Protein AF-A0A5E8CIL2-F1 (afdb_monomer)

Mean predicted aligned error: 6.28 Å

pLDDT: mean 83.74, std 10.86, range [48.38, 94.19]

Solvent-accessible surface area (backbone atoms only — not comparable to full-atom values): 7158 Å² total; per-residue (Å²): 119,59,70,66,60,52,52,52,53,48,42,53,51,44,29,52,42,31,60,75,42,62,43,80,75,58,88,87,41,67,68,59,31,44,52,46,50,28,53,52,42,24,55,50,43,37,51,54,48,51,52,40,54,59,73,64,65,83,69,98,71,78,81,62,60,67,60,47,49,53,54,15,50,52,49,16,50,33,36,40,49,21,50,48,51,52,53,50,42,59,69,37,78,87,42,23,73,74,47,51,80,30,64,84,35,67,68,50,32,22,47,50,53,29,50,47,18,44,50,44,37,48,52,50,53,52,53,52,49,63,76,76,104

Secondary structure (DSSP, 8-state):
--HHHHHHHHHHHHHHHHHHTSSSS-TT-HHHHHHHHHHHHHHHHHHHHHHHHHHH-SS-----HHHHHHHHHHHHHHHHHHHHHHHHHHHSHHHHHHHHHHHTSHHHHHHHHHHHHHHHHHHHHHHHHHHH-

Nearest PDB structures (foldseek):
  8zqe-assembly1_R  TM=3.803E-01  e=3.637E+00  Homo sapiens
  4u9l-assembly1_A  TM=4.062E-01  e=7.930E+00  Thermus thermophilus HB8
  5x9h-assembly1_A  TM=3.915E-01  e=9.763E+00  Thermus thermophilus HB8

Sequence (133 aa):
MNTLSKLIIFFIFLFLSILSGLTGKDNNNIIKNKLFLFTGVFIFQFILNLIDEYKKRNRYRTIKLNDILIDSVQVSAMAIIGYSVYVDLLLMPSTHNFIKPYIGNKVKNSASISCVILFFVSVFILFKKIITS

Foldseek 3Di:
DPPVVVLVVLLVQQLVCQLVPCDDPDPPCLPSSLVSQLVSQLVVQLVVVVVVVVVPPPDDDDPPSVVSNVVSNVLSVLLSVLLVVVVVLCVDPVNVVVCVVQSVDSSSVSSVSSVSSSVSSVVVVVVVVVVVD

Structure (mmCIF, N/CA/C/O backbone):
data_AF-A0A5E8CIL2-F1
#
_entry.id   AF-A0A5E8CIL2-F1
#
loop_
_atom_site.group_PDB
_atom_site.id
_atom_site.type_symbol
_atom_site.label_atom_id
_atom_site.label_alt_id
_atom_site.label_comp_id
_atom_site.label_asym_id
_atom_site.label_entity_id
_atom_site.label_seq_id
_atom_site.pdbx_PDB_ins_code
_atom_site.Cartn_x
_atom_site.Cartn_y
_atom_site.Cartn_z
_atom_site.occupancy
_atom_site.B_iso_or_equiv
_atom_site.auth_seq_id
_atom_site.auth_comp_id
_atom_site.auth_asym_id
_atom_site.auth_atom_id
_atom_site.pdbx_PDB_model_num
ATOM 1 N N . MET A 1 1 ? -10.692 9.441 12.197 1.00 73.38 1 MET A N 1
ATOM 2 C CA . MET A 1 1 ? -10.449 10.509 11.198 1.00 73.38 1 MET A CA 1
ATOM 3 C C . MET A 1 1 ? -11.424 10.376 10.035 1.00 73.38 1 MET A C 1
ATOM 5 O O . MET A 1 1 ? -11.932 9.280 9.820 1.00 73.38 1 MET A O 1
ATOM 9 N N . ASN A 1 2 ? -11.656 11.443 9.263 1.00 83.88 2 ASN A N 1
ATOM 10 C CA . ASN A 1 2 ? -12.362 11.322 7.983 1.00 83.88 2 ASN A CA 1
ATOM 11 C C . ASN A 1 2 ? -11.561 10.416 7.034 1.00 83.88 2 ASN A C 1
ATOM 13 O O . ASN A 1 2 ? -10.329 10.478 7.009 1.00 83.88 2 ASN A O 1
ATOM 17 N N . THR A 1 3 ? -12.253 9.585 6.247 1.00 84.00 3 THR A N 1
ATOM 18 C CA . THR A 1 3 ? -11.631 8.627 5.312 1.00 84.00 3 THR A CA 1
ATOM 19 C C . THR A 1 3 ? -10.650 9.319 4.363 1.00 84.00 3 THR A C 1
ATOM 21 O O . THR A 1 3 ? -9.540 8.838 4.166 1.00 84.00 3 THR A O 1
ATOM 24 N N . LEU A 1 4 ? -11.021 10.497 3.856 1.00 85.31 4 LEU A N 1
ATOM 25 C CA . LEU A 1 4 ? -10.196 11.299 2.955 1.00 85.31 4 LEU A CA 1
ATOM 26 C C . LEU A 1 4 ? -8.882 11.753 3.612 1.00 85.31 4 LEU A C 1
ATOM 28 O O . LEU A 1 4 ? -7.820 11.615 3.016 1.00 85.31 4 LEU A O 1
ATOM 32 N N . SER A 1 5 ? -8.916 12.204 4.871 1.00 87.25 5 SER A N 1
ATOM 33 C CA . SER A 1 5 ? -7.702 12.578 5.612 1.00 87.25 5 SER A CA 1
ATOM 34 C C . SER A 1 5 ? -6.767 11.383 5.818 1.00 87.25 5 SER A C 1
ATOM 36 O O . SER A 1 5 ? -5.552 11.531 5.706 1.00 87.25 5 SER A O 1
ATOM 38 N N . LYS A 1 6 ? -7.328 10.192 6.079 1.00 86.62 6 LYS A N 1
ATOM 39 C CA . LYS A 1 6 ? -6.561 8.939 6.170 1.00 86.62 6 LYS A CA 1
ATOM 40 C C . LYS A 1 6 ? -5.860 8.616 4.847 1.00 86.62 6 LYS A C 1
ATOM 42 O O . LYS A 1 6 ? -4.668 8.331 4.863 1.00 86.62 6 LYS A O 1
ATOM 47 N N . LEU A 1 7 ? -6.567 8.723 3.720 1.00 88.75 7 LEU A N 1
ATOM 48 C CA . LEU A 1 7 ? -6.011 8.470 2.385 1.00 88.75 7 LEU A CA 1
ATOM 49 C C . LEU A 1 7 ? -4.904 9.463 2.004 1.00 88.75 7 LEU A C 1
ATOM 51 O O . LEU A 1 7 ? -3.884 9.047 1.466 1.00 88.75 7 LEU A O 1
ATOM 55 N N . ILE A 1 8 ? -5.059 10.752 2.322 1.00 91.50 8 ILE A N 1
ATOM 56 C CA . ILE A 1 8 ? -4.021 11.764 2.051 1.00 91.50 8 ILE A CA 1
ATOM 57 C C . ILE A 1 8 ? -2.750 11.471 2.852 1.00 91.50 8 ILE A C 1
ATOM 59 O O . ILE A 1 8 ? -1.653 11.463 2.299 1.00 91.50 8 ILE A O 1
ATOM 63 N N . ILE A 1 9 ? -2.887 11.197 4.151 1.00 91.38 9 ILE A N 1
ATOM 64 C CA . ILE A 1 9 ? -1.746 10.869 5.015 1.00 91.38 9 ILE A CA 1
ATOM 65 C C . ILE A 1 9 ? -1.059 9.582 4.538 1.00 91.38 9 ILE A C 1
ATOM 67 O O . ILE A 1 9 ? 0.169 9.510 4.500 1.00 91.38 9 ILE A O 1
ATOM 71 N N . PHE A 1 10 ? -1.847 8.600 4.102 1.00 90.81 10 PHE A N 1
ATOM 72 C CA . PHE A 1 10 ? -1.350 7.367 3.504 1.00 90.81 10 PHE A CA 1
ATOM 73 C C . PHE A 1 10 ? -0.585 7.604 2.197 1.00 90.81 10 PHE A C 1
ATOM 75 O O . PHE A 1 10 ? 0.497 7.049 2.006 1.00 90.81 10 PHE A O 1
ATOM 82 N N . PHE A 1 11 ? -1.093 8.475 1.325 1.00 91.56 11 PHE A N 1
ATOM 83 C CA . PHE A 1 11 ? -0.411 8.865 0.093 1.00 91.56 11 PHE A CA 1
ATOM 84 C C . PHE A 1 11 ? 0.936 9.539 0.368 1.00 91.56 11 PHE A C 1
ATOM 86 O O . PHE A 1 11 ? 1.940 9.166 -0.240 1.00 91.56 11 PHE A O 1
ATOM 93 N N . ILE A 1 12 ? 0.975 10.491 1.308 1.00 92.69 12 ILE A N 1
ATOM 94 C CA . ILE A 1 12 ? 2.212 11.178 1.707 1.00 92.69 12 ILE A CA 1
ATOM 95 C C . ILE A 1 12 ? 3.228 10.161 2.237 1.00 92.69 12 ILE A C 1
ATOM 97 O O . ILE A 1 12 ? 4.388 10.175 1.822 1.00 92.69 12 ILE A O 1
ATOM 101 N N . PHE A 1 13 ? 2.790 9.245 3.104 1.00 92.94 13 PHE A N 1
ATOM 102 C CA . PHE A 1 13 ? 3.644 8.187 3.635 1.00 92.94 13 PHE A CA 1
ATOM 103 C C . PHE A 1 13 ? 4.214 7.287 2.532 1.00 92.94 13 PHE A C 1
ATOM 105 O O . PHE A 1 13 ? 5.425 7.059 2.502 1.00 92.94 13 PHE A O 1
ATOM 112 N N . LEU A 1 14 ? 3.377 6.810 1.605 1.00 91.06 14 LEU A N 1
ATOM 113 C CA . LEU A 1 14 ? 3.824 5.988 0.478 1.00 91.06 14 LEU A CA 1
ATOM 114 C C . LEU A 1 14 ? 4.828 6.734 -0.397 1.00 91.06 14 LEU A C 1
ATOM 116 O O . LEU A 1 14 ? 5.897 6.205 -0.692 1.00 91.06 14 LEU A O 1
ATOM 120 N N . PHE A 1 15 ? 4.513 7.975 -0.771 1.00 90.62 15 PHE A N 1
ATOM 121 C CA . PHE A 1 15 ? 5.382 8.800 -1.603 1.00 90.62 15 PHE A CA 1
ATOM 122 C C . PHE A 1 15 ? 6.756 9.008 -0.968 1.00 90.62 15 PHE A C 1
ATOM 124 O O . PHE A 1 15 ? 7.765 8.759 -1.625 1.00 90.62 15 PHE A O 1
ATOM 131 N N . LEU A 1 16 ? 6.814 9.377 0.314 1.00 90.50 16 LEU A N 1
ATOM 132 C CA . LEU A 1 16 ? 8.081 9.541 1.031 1.00 90.50 16 LEU A CA 1
ATOM 133 C C . LEU A 1 16 ? 8.832 8.212 1.191 1.00 90.50 16 LEU A C 1
ATOM 135 O O . LEU A 1 16 ? 10.053 8.163 1.024 1.00 90.50 16 LEU A O 1
ATOM 139 N N . SER A 1 17 ? 8.116 7.121 1.462 1.00 87.38 17 SER A N 1
ATOM 140 C CA . SER A 1 17 ? 8.711 5.789 1.602 1.00 87.38 17 SER A CA 1
ATOM 141 C C . SER A 1 17 ? 9.359 5.324 0.296 1.00 87.38 17 SER A C 1
ATOM 143 O O . SER A 1 17 ? 10.516 4.907 0.275 1.00 87.38 17 SER A O 1
ATOM 145 N N . ILE A 1 18 ? 8.663 5.463 -0.829 1.00 87.25 18 ILE A N 1
ATOM 146 C CA . ILE A 1 18 ? 9.196 5.085 -2.142 1.00 87.25 18 ILE A CA 1
ATOM 147 C C . ILE A 1 18 ? 10.329 6.043 -2.550 1.00 87.25 18 ILE A C 1
ATOM 149 O O . ILE A 1 18 ? 11.383 5.597 -3.006 1.00 87.25 18 ILE A O 1
ATOM 153 N N . LEU A 1 19 ? 10.180 7.352 -2.309 1.00 85.56 19 LEU A N 1
ATOM 154 C CA . LEU A 1 19 ? 11.199 8.357 -2.636 1.00 85.56 19 LEU A CA 1
ATOM 155 C C . LEU A 1 19 ? 12.498 8.172 -1.834 1.00 85.56 19 LEU A C 1
ATOM 157 O O . LEU A 1 19 ? 13.593 8.331 -2.382 1.00 85.56 19 LEU A O 1
ATOM 161 N N . SER A 1 20 ? 12.411 7.801 -0.556 1.00 81.44 20 SER A N 1
ATOM 162 C CA . SER A 1 20 ? 13.582 7.482 0.281 1.00 81.44 20 SER A CA 1
ATOM 163 C C . SER A 1 20 ? 14.330 6.224 -0.187 1.00 81.44 20 SER A C 1
ATOM 165 O O . SER A 1 20 ? 15.507 6.052 0.132 1.00 81.44 20 SER A O 1
ATOM 167 N N . GLY A 1 21 ? 13.715 5.414 -1.053 1.00 69.62 21 GLY A N 1
ATOM 168 C CA . GLY A 1 21 ? 14.343 4.258 -1.686 1.00 69.62 21 GLY A CA 1
ATOM 169 C C . GLY A 1 21 ? 14.040 2.929 -1.003 1.00 69.62 21 GLY A C 1
ATOM 170 O O . GLY A 1 21 ? 14.755 1.965 -1.268 1.00 69.62 21 GLY A O 1
ATOM 171 N N . LEU A 1 22 ? 12.985 2.848 -0.178 1.00 64.69 22 LEU A N 1
ATOM 172 C CA . LEU A 1 22 ? 12.470 1.564 0.331 1.00 64.69 22 LEU A CA 1
ATOM 173 C C . LEU A 1 22 ? 12.046 0.620 -0.804 1.00 64.69 22 LEU A C 1
ATOM 175 O O . LEU A 1 22 ? 12.039 -0.594 -0.632 1.00 64.69 22 LEU A O 1
ATOM 179 N N . THR A 1 23 ? 11.714 1.175 -1.969 1.00 61.25 23 THR A N 1
ATOM 180 C CA . THR A 1 23 ? 11.422 0.439 -3.199 1.00 61.25 23 THR A CA 1
ATOM 181 C C . THR A 1 23 ? 12.026 1.200 -4.383 1.00 61.25 23 THR A C 1
ATOM 183 O O . THR A 1 23 ? 11.790 2.394 -4.546 1.00 61.25 23 THR A O 1
ATOM 186 N N . GLY A 1 24 ? 12.853 0.533 -5.195 1.00 51.19 24 GLY A N 1
ATOM 187 C CA . GLY A 1 24 ? 13.387 1.106 -6.442 1.00 51.19 24 GLY A CA 1
ATOM 188 C C . GLY A 1 24 ? 14.876 1.475 -6.474 1.00 51.19 24 GLY A C 1
ATOM 189 O O . GLY A 1 24 ? 15.303 2.081 -7.452 1.00 51.19 24 GLY A O 1
ATOM 190 N N . LYS A 1 25 ? 15.680 1.125 -5.457 1.00 48.38 25 LYS A N 1
ATOM 191 C CA . LYS A 1 25 ? 17.155 1.198 -5.571 1.00 48.38 25 LYS A CA 1
ATOM 192 C C . LYS A 1 25 ? 17.771 -0.057 -6.199 1.00 48.38 25 LYS A C 1
ATOM 194 O O . LYS A 1 25 ? 18.696 0.071 -6.987 1.00 48.38 25 LYS A O 1
ATOM 199 N N . ASP A 1 26 ? 17.213 -1.231 -5.904 1.00 51.94 26 ASP A N 1
ATOM 200 C CA . ASP A 1 26 ? 17.646 -2.506 -6.477 1.00 51.94 26 ASP A CA 1
ATOM 201 C C . ASP A 1 26 ? 16.562 -3.054 -7.413 1.00 51.94 26 ASP A C 1
ATOM 203 O O . ASP A 1 26 ? 15.542 -3.584 -6.963 1.00 51.94 26 ASP A O 1
ATOM 207 N N . ASN A 1 27 ? 16.792 -2.965 -8.725 1.00 57.53 27 ASN A N 1
ATOM 208 C CA . ASN A 1 27 ? 15.949 -3.630 -9.730 1.00 57.53 27 ASN A CA 1
ATOM 209 C C . ASN A 1 27 ? 16.015 -5.165 -9.623 1.00 57.53 27 ASN A C 1
ATOM 211 O O . ASN A 1 27 ? 15.142 -5.857 -10.138 1.00 57.53 27 ASN A O 1
ATOM 215 N N . ASN A 1 28 ? 17.019 -5.704 -8.925 1.00 56.97 28 ASN A N 1
ATOM 216 C CA . ASN A 1 28 ? 17.296 -7.137 -8.906 1.00 56.97 28 ASN A CA 1
ATOM 217 C C . ASN A 1 28 ? 16.480 -7.931 -7.879 1.00 56.97 28 ASN A C 1
ATOM 219 O O . ASN A 1 28 ? 16.550 -9.156 -7.895 1.00 56.97 28 ASN A O 1
ATOM 223 N N . ASN A 1 29 ? 15.716 -7.291 -6.981 1.00 73.62 29 ASN A N 1
ATOM 224 C CA . ASN A 1 29 ? 15.004 -8.042 -5.943 1.00 73.62 29 ASN A CA 1
ATOM 225 C C . ASN A 1 29 ? 13.580 -7.530 -5.668 1.00 73.62 29 ASN A C 1
ATOM 227 O O . ASN A 1 29 ? 13.283 -6.908 -4.646 1.00 73.62 29 ASN A O 1
ATOM 231 N N . ILE A 1 30 ? 12.673 -7.839 -6.600 1.00 78.62 30 ILE A N 1
ATOM 232 C CA . ILE A 1 30 ? 11.236 -7.518 -6.530 1.00 78.62 30 ILE A CA 1
ATOM 233 C C . ILE A 1 30 ? 10.601 -8.051 -5.233 1.00 78.62 30 ILE A C 1
ATOM 235 O O . ILE A 1 30 ? 9.766 -7.377 -4.631 1.00 78.62 30 ILE A O 1
ATOM 239 N N . ILE A 1 31 ? 11.019 -9.233 -4.766 1.00 83.38 31 ILE A N 1
ATOM 240 C CA . ILE A 1 31 ? 10.503 -9.853 -3.534 1.00 83.38 31 ILE A CA 1
ATOM 241 C C . ILE A 1 31 ? 10.851 -8.997 -2.312 1.00 83.38 31 ILE A C 1
ATOM 243 O O . ILE A 1 31 ? 9.980 -8.703 -1.493 1.00 83.38 31 ILE A O 1
ATOM 247 N N . LYS A 1 32 ? 12.103 -8.531 -2.222 1.00 83.38 32 LYS A N 1
ATOM 248 C CA . LYS A 1 32 ? 12.562 -7.637 -1.149 1.00 83.38 32 LYS A CA 1
ATOM 249 C C . LYS A 1 32 ? 11.738 -6.346 -1.127 1.00 83.38 32 LYS A C 1
ATOM 251 O O . LYS A 1 32 ? 11.239 -5.963 -0.0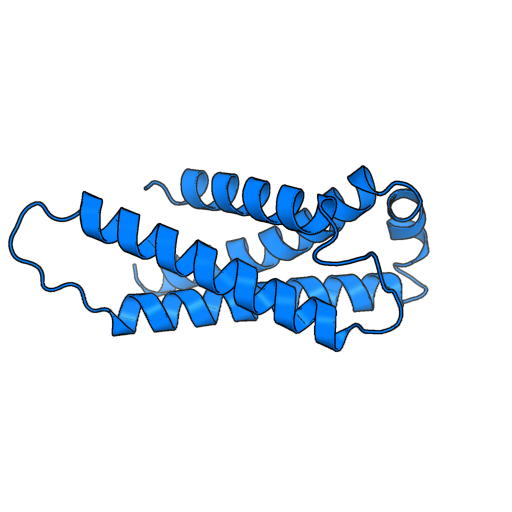72 1.00 83.38 32 LYS A O 1
ATOM 256 N N . ASN A 1 33 ? 11.514 -5.736 -2.292 1.00 84.00 33 ASN A N 1
ATOM 257 C CA . ASN A 1 33 ? 10.692 -4.528 -2.419 1.00 84.00 33 ASN A CA 1
ATOM 258 C C . ASN A 1 33 ? 9.246 -4.760 -1.939 1.00 84.00 33 ASN A C 1
ATOM 260 O O . ASN A 1 33 ? 8.710 -3.935 -1.201 1.00 84.00 33 ASN A O 1
ATOM 264 N N . LYS A 1 34 ? 8.632 -5.903 -2.285 1.00 87.62 34 LYS A N 1
ATOM 265 C CA . LYS A 1 34 ? 7.284 -6.271 -1.812 1.00 87.62 34 LYS A CA 1
ATOM 266 C C . LYS A 1 34 ? 7.228 -6.443 -0.290 1.00 87.62 34 LYS A C 1
ATOM 268 O O . LYS A 1 34 ? 6.294 -5.945 0.333 1.00 87.62 34 LYS A O 1
ATOM 273 N N . LEU A 1 35 ? 8.224 -7.093 0.316 1.00 88.00 35 LEU A 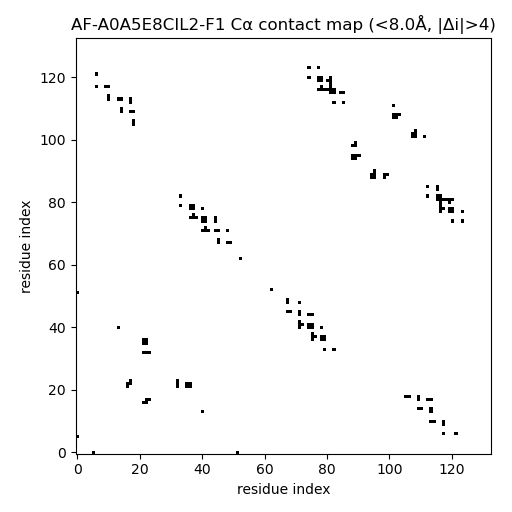N 1
ATOM 274 C CA . LEU A 1 35 ? 8.288 -7.291 1.770 1.00 88.00 35 LEU A CA 1
ATOM 275 C C . LEU A 1 35 ? 8.497 -5.977 2.539 1.00 88.00 35 LEU A C 1
ATOM 277 O O . LEU A 1 35 ? 7.832 -5.751 3.553 1.00 88.00 35 LEU A O 1
ATOM 281 N N . PHE A 1 36 ? 9.365 -5.083 2.057 1.00 88.69 36 PHE A N 1
ATOM 282 C CA . PHE A 1 36 ? 9.535 -3.755 2.665 1.00 88.69 36 PHE A CA 1
ATOM 283 C C . PHE A 1 36 ? 8.269 -2.913 2.551 1.00 88.69 36 PHE A C 1
ATOM 285 O O . PHE A 1 36 ? 7.865 -2.266 3.517 1.00 88.69 36 PHE A O 1
ATOM 292 N N . LEU A 1 37 ? 7.611 -2.955 1.393 1.00 89.69 37 LEU A N 1
ATOM 293 C CA . LEU A 1 37 ? 6.361 -2.239 1.188 1.00 89.69 37 LEU A CA 1
ATOM 294 C C . LEU A 1 37 ? 5.261 -2.7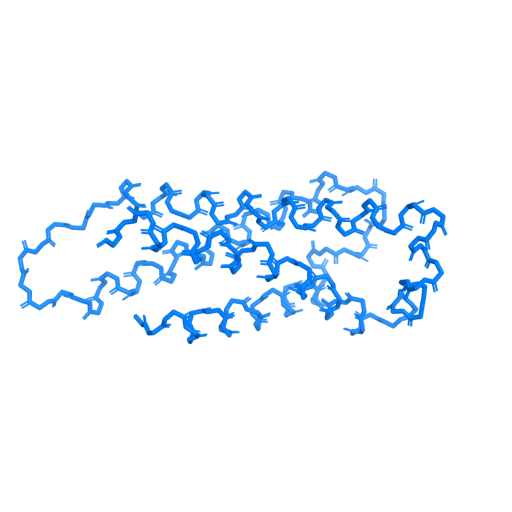79 2.106 1.00 89.69 37 LEU A C 1
ATOM 296 O O . LEU A 1 37 ? 4.580 -1.998 2.764 1.00 89.69 37 LEU A O 1
ATOM 300 N N . PHE A 1 38 ? 5.138 -4.102 2.222 1.00 92.19 38 PHE A N 1
ATOM 301 C CA . PHE A 1 38 ? 4.179 -4.735 3.123 1.00 92.19 38 PHE A CA 1
ATOM 302 C C . PHE A 1 38 ? 4.401 -4.346 4.580 1.00 92.19 38 PHE A C 1
ATOM 304 O O . PHE A 1 38 ? 3.468 -3.903 5.243 1.00 92.19 38 PHE A O 1
ATOM 311 N N . THR A 1 39 ? 5.630 -4.498 5.074 1.00 90.75 39 THR A N 1
ATOM 312 C CA . THR A 1 39 ? 5.963 -4.218 6.477 1.00 90.75 39 THR A CA 1
ATOM 313 C C . THR A 1 39 ? 5.812 -2.733 6.800 1.00 90.75 39 THR A C 1
ATOM 315 O O . THR A 1 39 ? 5.196 -2.396 7.810 1.00 90.75 39 THR A O 1
ATOM 318 N N . GLY A 1 40 ? 6.273 -1.841 5.918 1.00 91.25 40 GLY A N 1
ATOM 319 C CA . GLY A 1 40 ? 6.109 -0.395 6.077 1.00 91.25 40 GLY A CA 1
ATOM 320 C C . GLY A 1 40 ? 4.640 0.029 6.104 1.00 91.25 40 GLY A C 1
ATOM 321 O O . GLY A 1 40 ? 4.215 0.722 7.029 1.00 91.25 40 GLY A O 1
ATOM 322 N N . VAL A 1 41 ? 3.845 -0.437 5.136 1.00 93.00 41 VAL A N 1
ATOM 323 C CA . VAL A 1 41 ? 2.401 -0.155 5.080 1.00 93.00 41 VAL A CA 1
ATOM 324 C C . VAL A 1 41 ? 1.673 -0.757 6.281 1.00 93.00 41 VAL A C 1
ATOM 326 O O . VAL A 1 41 ? 0.800 -0.102 6.846 1.00 93.00 41 VAL A O 1
ATOM 329 N N . PHE A 1 42 ? 2.063 -1.955 6.720 1.00 94.12 42 PHE A N 1
ATOM 330 C CA . PHE A 1 42 ? 1.445 -2.636 7.858 1.00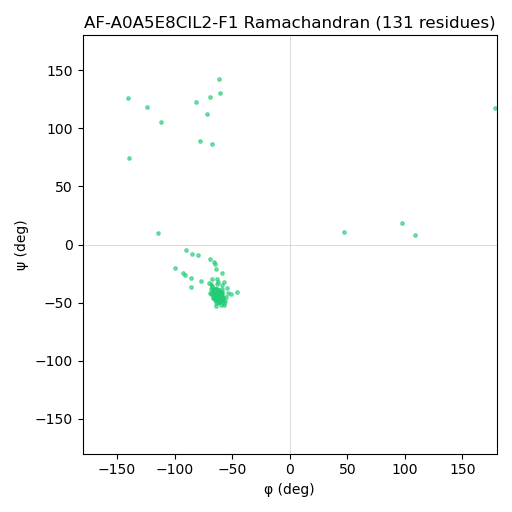 94.12 42 PHE A CA 1
ATOM 331 C C . PHE A 1 42 ? 1.649 -1.860 9.151 1.00 94.12 42 PHE A C 1
ATOM 333 O O .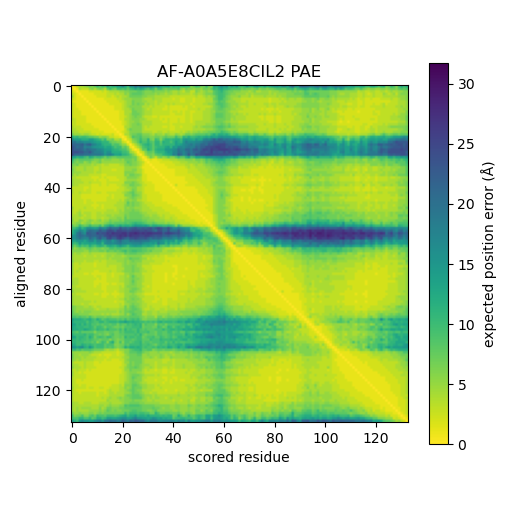 PHE A 1 42 ? 0.673 -1.536 9.824 1.00 94.12 42 PHE A O 1
ATOM 340 N N . ILE A 1 43 ? 2.898 -1.517 9.473 1.00 93.12 43 ILE A N 1
ATOM 341 C CA . ILE A 1 43 ? 3.229 -0.767 10.689 1.00 93.12 43 ILE A CA 1
ATOM 342 C C . ILE A 1 43 ? 2.519 0.588 10.672 1.00 93.12 43 ILE A C 1
ATOM 344 O O . ILE A 1 43 ? 1.907 0.985 11.664 1.00 93.12 43 ILE A O 1
ATOM 348 N N . PHE A 1 44 ? 2.544 1.279 9.533 1.00 92.94 44 PHE A N 1
ATOM 349 C CA . PHE A 1 44 ? 1.905 2.581 9.400 1.00 92.94 44 PHE A CA 1
ATOM 350 C C . PHE A 1 44 ? 0.383 2.511 9.580 1.00 92.94 44 PHE A C 1
ATOM 352 O O . PHE A 1 44 ? -0.189 3.280 10.356 1.00 92.94 44 PHE A O 1
ATOM 359 N N . GLN A 1 45 ? -0.275 1.562 8.912 1.00 91.69 45 GLN A N 1
ATOM 360 C CA . GLN A 1 45 ? -1.719 1.376 9.016 1.00 91.69 45 GLN A CA 1
ATOM 361 C C . GLN A 1 45 ? -2.134 0.950 10.427 1.00 91.69 45 GLN A C 1
ATOM 363 O O . GLN A 1 45 ? -3.138 1.445 10.949 1.00 91.69 45 GLN A O 1
ATOM 368 N N . PHE A 1 46 ? -1.339 0.091 11.064 1.00 92.12 46 PHE A N 1
ATOM 369 C CA . PHE A 1 46 ? -1.551 -0.335 12.440 1.00 92.12 46 PHE A CA 1
ATOM 370 C C . PHE A 1 46 ? -1.518 0.862 13.394 1.00 92.12 46 PHE A C 1
ATOM 372 O O . PHE A 1 46 ? -2.460 1.055 14.163 1.00 92.12 46 PHE A O 1
ATOM 379 N N . ILE A 1 47 ? -0.501 1.725 13.283 1.00 91.56 47 ILE A N 1
ATOM 380 C CA . ILE A 1 47 ? -0.385 2.950 14.088 1.00 91.56 47 ILE A CA 1
ATOM 381 C C . ILE A 1 47 ? -1.569 3.889 13.833 1.00 91.56 47 ILE A C 1
ATOM 383 O O . ILE A 1 47 ? -2.170 4.387 14.787 1.00 91.56 47 ILE A O 1
ATOM 387 N N . LEU A 1 48 ? -1.953 4.114 12.572 1.00 90.06 48 LEU A N 1
ATOM 388 C CA . LEU A 1 48 ? -3.093 4.978 12.245 1.00 90.06 48 LEU A CA 1
ATOM 389 C C . LEU A 1 48 ? -4.404 4.467 12.842 1.00 90.06 48 LEU A C 1
ATOM 391 O O . LEU A 1 48 ? -5.195 5.257 13.360 1.00 90.06 48 LEU A O 1
ATOM 395 N N . ASN A 1 49 ? -4.647 3.161 12.769 1.00 89.06 49 ASN A N 1
ATOM 396 C CA . ASN A 1 49 ? -5.837 2.547 13.345 1.00 89.06 49 ASN A CA 1
ATOM 397 C C . ASN A 1 49 ? -5.819 2.600 14.877 1.00 89.06 49 ASN A C 1
ATOM 399 O O . ASN A 1 49 ? -6.849 2.890 15.480 1.00 89.06 49 ASN A O 1
ATOM 403 N N . LEU A 1 50 ? -4.654 2.415 15.498 1.00 88.06 50 LEU A N 1
ATOM 404 C CA . LEU A 1 50 ? -4.485 2.521 16.946 1.00 88.06 50 LEU A CA 1
ATOM 405 C C . LEU A 1 50 ? -4.747 3.956 17.435 1.00 88.06 50 LEU A C 1
ATOM 407 O O . LEU A 1 50 ? -5.495 4.147 18.393 1.00 88.06 50 LEU A O 1
ATOM 411 N N . ILE A 1 51 ? -4.223 4.971 16.737 1.00 87.81 51 ILE A N 1
ATOM 412 C CA . ILE A 1 51 ? -4.493 6.390 17.034 1.00 87.81 51 ILE A CA 1
ATOM 413 C C . ILE A 1 51 ? -5.982 6.713 16.863 1.00 87.81 51 ILE A C 1
ATOM 415 O O . ILE A 1 51 ? -6.557 7.425 17.689 1.00 87.81 51 ILE A O 1
ATOM 419 N N . ASP A 1 52 ? -6.615 6.214 15.799 1.00 84.69 52 ASP A N 1
ATOM 420 C CA . ASP A 1 52 ? -8.039 6.450 15.553 1.00 84.69 52 ASP A CA 1
ATOM 421 C C . ASP A 1 52 ? -8.920 5.827 16.644 1.00 84.69 52 ASP A C 1
ATOM 423 O O . ASP A 1 52 ? -9.847 6.483 17.120 1.00 84.69 52 ASP A O 1
ATOM 427 N N . GLU A 1 53 ? -8.626 4.598 17.069 1.00 83.62 53 GLU A N 1
ATOM 428 C CA . GLU A 1 53 ? -9.345 3.944 18.167 1.00 83.62 53 GLU A CA 1
ATOM 429 C C . GLU A 1 53 ? -9.080 4.629 19.514 1.00 83.62 53 GLU A C 1
ATOM 431 O O . GLU A 1 53 ? -10.008 4.812 20.305 1.00 83.62 53 GLU A O 1
ATOM 436 N N . TYR A 1 54 ? -7.855 5.110 19.753 1.00 82.69 54 TYR A N 1
ATOM 437 C CA . TYR A 1 54 ? -7.533 5.898 20.943 1.00 82.69 54 TYR A CA 1
ATOM 438 C C . TYR A 1 54 ? -8.326 7.214 20.993 1.00 82.69 54 TYR A C 1
ATOM 440 O O . TYR A 1 54 ? -8.907 7.540 22.024 1.00 82.69 54 TYR A O 1
ATOM 448 N N . LYS A 1 55 ? -8.434 7.942 19.873 1.00 80.56 55 LYS A N 1
ATOM 449 C CA . LYS A 1 55 ? -9.209 9.198 19.790 1.00 80.56 55 LYS A CA 1
ATOM 450 C C . LYS A 1 55 ? -10.718 8.993 19.940 1.00 80.56 55 LYS A C 1
ATOM 452 O O . LYS A 1 55 ? -11.408 9.890 20.414 1.00 80.56 55 LYS A O 1
ATOM 457 N N . LYS A 1 56 ? -11.244 7.837 19.526 1.00 75.50 56 LYS A N 1
ATOM 458 C CA . LYS A 1 56 ? -12.672 7.496 19.655 1.00 75.50 56 LYS A CA 1
ATOM 459 C C . LYS A 1 56 ? -13.063 7.027 21.057 1.00 75.50 56 LYS A C 1
ATOM 461 O O . LYS A 1 56 ? -14.260 6.872 21.313 1.00 75.50 56 LYS A O 1
ATOM 466 N N . ARG A 1 57 ? -12.109 6.791 21.969 1.00 63.53 57 ARG A N 1
ATOM 467 C CA . ARG A 1 57 ? -12.403 6.412 23.359 1.00 63.53 57 ARG A CA 1
ATOM 468 C C . ARG A 1 57 ? -13.052 7.572 24.103 1.00 63.53 57 ARG A C 1
ATOM 470 O O . ARG A 1 57 ? -12.396 8.324 24.808 1.00 63.53 57 ARG A O 1
ATOM 477 N N . ASN A 1 58 ? -14.371 7.649 23.985 1.00 51.19 58 ASN A N 1
ATOM 478 C CA . ASN A 1 58 ? -15.198 8.502 24.824 1.00 51.19 58 ASN A CA 1
ATOM 479 C C . ASN A 1 58 ? -16.152 7.715 25.736 1.00 51.19 58 ASN A C 1
ATOM 481 O O . ASN A 1 58 ? -17.018 8.331 26.335 1.00 51.19 58 ASN A O 1
ATOM 485 N N . ARG A 1 59 ? -16.027 6.378 25.847 1.00 51.41 59 ARG A N 1
ATOM 486 C CA . ARG A 1 59 ? -16.688 5.516 26.861 1.00 51.41 59 ARG A CA 1
ATOM 487 C C . ARG A 1 59 ? -16.320 4.042 26.625 1.00 51.41 59 ARG A C 1
ATOM 489 O O . ARG A 1 59 ? -16.641 3.501 25.575 1.00 51.41 59 ARG A O 1
ATOM 496 N N . TYR A 1 60 ? -15.648 3.409 27.589 1.00 52.78 60 TYR A N 1
ATOM 497 C CA . TYR A 1 60 ? -15.684 1.970 27.936 1.00 52.78 60 TYR A CA 1
ATOM 498 C C . TYR A 1 60 ? -15.578 0.864 26.856 1.00 52.78 60 TYR A C 1
ATOM 500 O O . TYR A 1 60 ? -15.772 -0.305 27.180 1.00 52.78 60 TYR A O 1
ATOM 508 N N . ARG A 1 61 ? -15.233 1.152 25.596 1.00 59.22 61 ARG A N 1
ATOM 509 C CA . ARG A 1 61 ? -15.014 0.103 24.586 1.00 59.22 61 ARG A CA 1
ATOM 510 C C . ARG A 1 61 ? -13.614 -0.501 24.718 1.00 59.22 61 ARG A C 1
ATOM 512 O O . ARG A 1 61 ? -12.600 0.198 24.623 1.00 59.22 61 ARG A O 1
ATOM 519 N N . THR A 1 62 ? -13.565 -1.814 24.920 1.00 66.69 62 THR A N 1
ATOM 520 C CA . THR A 1 62 ? -12.344 -2.611 24.797 1.00 66.69 62 THR A CA 1
ATOM 521 C C . THR A 1 62 ? -11.815 -2.488 23.368 1.00 66.69 62 THR A C 1
ATOM 523 O O . THR A 1 62 ? -12.563 -2.611 22.400 1.00 66.69 62 THR A O 1
ATOM 526 N N . ILE A 1 63 ? -10.521 -2.183 23.230 1.00 71.25 63 ILE A N 1
ATOM 527 C CA . ILE A 1 63 ? -9.876 -2.121 21.916 1.00 71.25 63 ILE A CA 1
ATOM 528 C C . ILE A 1 63 ? -9.751 -3.561 21.432 1.00 71.25 63 ILE A C 1
ATOM 530 O O . ILE A 1 63 ? -9.005 -4.349 22.014 1.00 71.25 63 ILE A O 1
ATOM 534 N N . LYS A 1 64 ? -10.483 -3.913 20.375 1.00 80.62 64 LYS A N 1
ATOM 535 C CA . LYS A 1 64 ? -10.324 -5.202 19.705 1.00 80.62 64 LYS A CA 1
ATOM 536 C C . LYS A 1 64 ? -9.086 -5.138 18.814 1.00 80.62 64 LYS A C 1
ATOM 538 O O . LYS A 1 64 ? -9.163 -4.769 17.647 1.00 80.62 64 LYS A O 1
ATOM 543 N N . LEU A 1 65 ? -7.929 -5.478 19.382 1.00 83.69 65 LEU A N 1
ATOM 544 C CA . LEU A 1 65 ? -6.652 -5.487 18.656 1.00 83.69 65 LEU A CA 1
ATOM 545 C C . LEU A 1 65 ? -6.688 -6.391 17.415 1.00 83.69 65 LEU A C 1
ATOM 547 O O . LEU A 1 65 ? -6.070 -6.057 16.409 1.00 83.69 65 LEU A O 1
ATOM 551 N N . ASN A 1 66 ? -7.454 -7.485 17.457 1.00 87.19 66 ASN A N 1
ATOM 552 C CA . ASN A 1 66 ? -7.619 -8.387 16.316 1.00 87.19 66 ASN A CA 1
ATOM 553 C C . ASN A 1 66 ? -8.212 -7.677 15.094 1.00 87.19 66 ASN A C 1
ATOM 555 O O . ASN A 1 66 ? -7.716 -7.873 13.989 1.00 87.19 66 ASN A O 1
ATOM 559 N N . ASP A 1 67 ? -9.205 -6.807 15.288 1.00 85.19 67 ASP A N 1
ATOM 560 C CA . ASP A 1 67 ? -9.835 -6.072 14.187 1.00 85.19 67 ASP A CA 1
ATOM 561 C C . ASP A 1 67 ? -8.830 -5.089 13.563 1.00 85.19 67 ASP A C 1
ATOM 563 O O . ASP A 1 67 ? -8.714 -4.991 12.344 1.00 85.19 67 ASP A O 1
ATOM 567 N N . ILE A 1 68 ? -8.019 -4.425 14.396 1.00 88.75 68 ILE A N 1
ATOM 568 C CA . ILE A 1 68 ? -6.949 -3.525 13.937 1.00 88.75 68 ILE A CA 1
ATOM 569 C C . ILE A 1 68 ? -5.891 -4.290 13.133 1.00 88.75 68 ILE A C 1
ATOM 571 O O . ILE A 1 68 ? -5.432 -3.798 12.098 1.00 88.75 68 ILE A O 1
ATOM 575 N N . LEU A 1 69 ? -5.492 -5.474 13.602 1.00 90.50 69 LEU A N 1
ATOM 576 C CA . LEU A 1 69 ? -4.507 -6.317 12.927 1.00 90.50 69 LEU A CA 1
ATOM 577 C C . LEU A 1 69 ? -5.021 -6.789 11.569 1.00 90.50 69 LEU A C 1
ATOM 579 O O . LEU A 1 69 ? -4.326 -6.600 10.572 1.00 90.50 69 LEU A O 1
ATOM 583 N N . ILE A 1 70 ? -6.236 -7.339 11.515 1.00 90.81 70 ILE A N 1
ATOM 584 C CA . ILE A 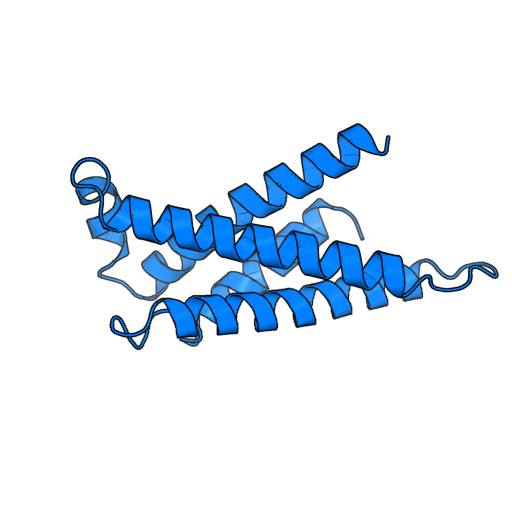1 70 ? -6.853 -7.820 10.271 1.00 90.81 70 ILE A CA 1
ATOM 585 C C . ILE A 1 70 ? -6.964 -6.676 9.261 1.00 90.81 70 ILE A C 1
ATOM 587 O O . ILE A 1 70 ? -6.546 -6.828 8.113 1.00 90.81 70 ILE A O 1
ATOM 591 N N . ASP A 1 71 ? -7.435 -5.508 9.697 1.00 89.31 71 ASP A N 1
ATOM 592 C CA . ASP A 1 71 ? -7.540 -4.323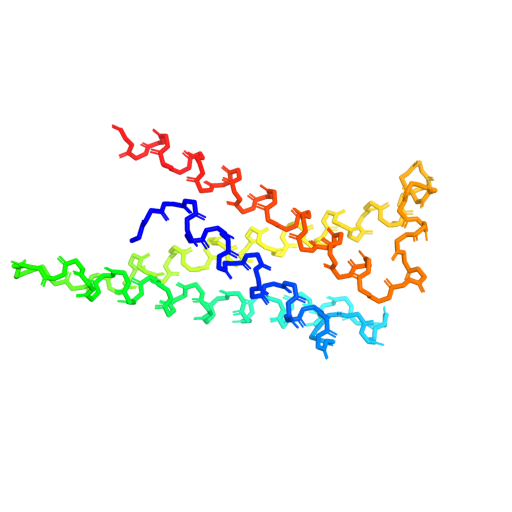 8.847 1.00 89.31 71 ASP A CA 1
ATOM 593 C C . ASP A 1 71 ? -6.183 -3.881 8.296 1.00 89.31 71 ASP A C 1
ATOM 595 O O . ASP A 1 71 ? -6.069 -3.516 7.124 1.00 89.31 71 ASP A O 1
ATOM 599 N N . SER A 1 72 ? -5.146 -3.931 9.131 1.00 92.75 72 SER A N 1
ATOM 600 C CA . SER A 1 72 ? -3.791 -3.548 8.731 1.00 92.75 72 SER A CA 1
ATOM 601 C C . SER A 1 72 ? -3.208 -4.542 7.729 1.00 92.75 72 SER A C 1
ATOM 603 O O . SER A 1 72 ? -2.654 -4.122 6.717 1.00 92.75 72 SER A O 1
ATOM 605 N N . VAL A 1 73 ? -3.399 -5.850 7.942 1.00 94.00 73 VAL A N 1
ATOM 606 C CA . VAL A 1 73 ? -2.980 -6.892 6.989 1.00 94.00 73 VAL A CA 1
ATOM 607 C C . VAL A 1 73 ? -3.689 -6.725 5.645 1.00 94.00 73 VAL A C 1
ATOM 609 O O . VAL A 1 73 ? -3.033 -6.776 4.606 1.00 94.00 73 VAL A O 1
ATOM 612 N N . GLN A 1 74 ? -5.004 -6.489 5.646 1.00 93.31 74 GLN A N 1
ATOM 613 C CA . GLN A 1 74 ? -5.789 -6.316 4.419 1.00 93.31 74 GLN A CA 1
ATOM 614 C C . GLN A 1 74 ? -5.310 -5.119 3.587 1.00 93.31 74 GLN A C 1
ATOM 616 O O . GLN A 1 74 ? -5.103 -5.246 2.379 1.00 93.31 74 GLN A O 1
ATOM 621 N N . VAL A 1 75 ? -5.089 -3.964 4.224 1.00 92.44 75 VAL A N 1
ATOM 622 C CA . VAL A 1 75 ? -4.592 -2.762 3.533 1.00 92.44 75 VAL A CA 1
ATOM 623 C C . VAL A 1 75 ? -3.178 -2.984 2.990 1.00 92.44 75 VAL A C 1
ATOM 625 O O . VAL A 1 75 ? -2.902 -2.626 1.844 1.00 92.44 75 VAL A O 1
ATOM 628 N N . SER A 1 76 ? -2.295 -3.624 3.759 1.00 93.00 76 SER A N 1
ATOM 629 C CA . SER A 1 76 ? -0.939 -3.946 3.299 1.00 93.00 76 SER A CA 1
ATOM 630 C C . SER A 1 76 ? -0.917 -4.940 2.147 1.00 93.00 76 SER A C 1
ATOM 632 O O . SER A 1 76 ? -0.126 -4.779 1.217 1.00 93.00 76 SER A O 1
ATOM 634 N N . ALA A 1 77 ? -1.798 -5.940 2.168 1.00 93.62 77 ALA A N 1
ATOM 635 C CA .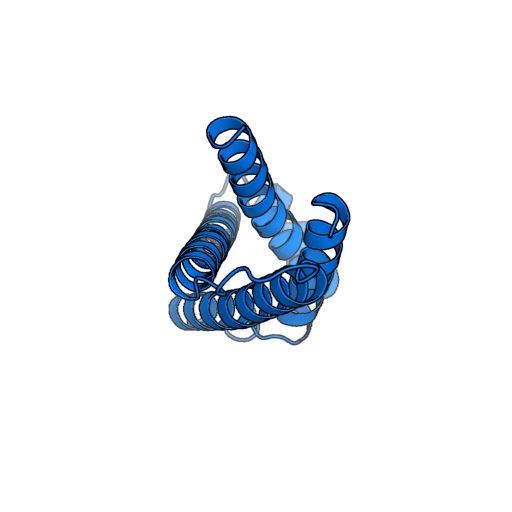 ALA A 1 77 ? -1.961 -6.872 1.060 1.00 93.62 77 ALA A CA 1
ATOM 636 C C . ALA A 1 77 ? -2.407 -6.138 -0.214 1.00 93.62 77 ALA A C 1
ATOM 638 O O . ALA A 1 77 ? -1.813 -6.335 -1.275 1.00 93.62 77 ALA A O 1
ATOM 639 N N . MET A 1 78 ? -3.371 -5.218 -0.103 1.00 94.00 78 MET A N 1
ATOM 640 C CA . MET A 1 78 ? -3.794 -4.388 -1.236 1.00 94.00 78 MET A CA 1
ATOM 641 C C . MET A 1 78 ? -2.683 -3.481 -1.757 1.00 94.00 78 MET A C 1
ATOM 643 O O . MET A 1 78 ? -2.577 -3.274 -2.967 1.00 94.00 78 MET A O 1
ATOM 647 N N . ALA A 1 79 ? -1.805 -2.996 -0.880 1.00 92.25 79 ALA A N 1
ATOM 648 C CA . ALA A 1 79 ? -0.653 -2.222 -1.311 1.00 92.25 79 ALA A CA 1
ATOM 649 C C . ALA A 1 79 ? 0.362 -3.062 -2.112 1.00 92.25 79 ALA A C 1
ATOM 651 O O . ALA A 1 79 ? 0.871 -2.587 -3.131 1.00 92.25 79 ALA A O 1
ATOM 652 N N . ILE A 1 80 ? 0.607 -4.324 -1.723 1.00 93.56 80 ILE A N 1
ATOM 653 C CA . ILE A 1 80 ? 1.421 -5.257 -2.528 1.00 93.56 80 ILE A CA 1
ATOM 654 C C . ILE A 1 80 ? 0.770 -5.515 -3.891 1.00 93.56 80 ILE A C 1
ATOM 656 O O . ILE A 1 80 ? 1.476 -5.568 -4.903 1.00 93.56 80 ILE A O 1
ATOM 660 N N . ILE A 1 81 ? -0.552 -5.707 -3.930 1.00 93.75 81 ILE A N 1
ATOM 661 C CA . ILE A 1 81 ? -1.282 -5.950 -5.181 1.00 93.75 81 ILE A CA 1
ATOM 662 C C . ILE A 1 81 ? -1.115 -4.749 -6.113 1.00 93.75 81 ILE A C 1
ATOM 664 O O . ILE A 1 81 ? -0.673 -4.928 -7.245 1.00 93.75 81 ILE A O 1
ATOM 668 N N . GLY A 1 82 ? -1.342 -3.528 -5.619 1.00 92.06 82 GLY A N 1
ATOM 669 C CA . GLY A 1 82 ? -1.133 -2.310 -6.405 1.00 92.06 82 GLY A CA 1
ATOM 670 C C . GLY A 1 82 ? 0.307 -2.157 -6.905 1.00 92.06 82 GLY A C 1
ATOM 671 O O . GLY A 1 82 ? 0.525 -1.819 -8.067 1.00 92.06 82 GLY A O 1
ATOM 672 N N . TYR A 1 83 ? 1.300 -2.482 -6.072 1.00 90.88 83 TYR A N 1
ATOM 673 C CA . TYR A 1 83 ? 2.702 -2.488 -6.498 1.00 90.88 83 TYR A CA 1
ATOM 674 C C . TYR A 1 83 ? 2.991 -3.557 -7.563 1.00 90.88 83 TYR A C 1
ATOM 676 O O . TYR A 1 83 ? 3.750 -3.309 -8.494 1.00 90.88 83 TYR A O 1
ATOM 684 N N . SER A 1 84 ? 2.380 -4.739 -7.457 1.00 90.88 84 SER A N 1
ATOM 685 C CA . SER A 1 84 ? 2.548 -5.812 -8.446 1.00 90.88 84 SER A CA 1
ATOM 686 C C . SER A 1 84 ? 1.950 -5.412 -9.791 1.00 90.88 84 SER A C 1
ATOM 688 O O . SER A 1 84 ? 2.633 -5.522 -10.801 1.00 90.88 84 SER A O 1
ATOM 690 N N . VAL A 1 85 ? 0.750 -4.824 -9.787 1.00 90.81 85 VAL A N 1
ATOM 691 C CA . VAL A 1 85 ? 0.127 -4.274 -10.999 1.00 90.81 85 VAL A CA 1
ATOM 692 C C . VAL A 1 85 ? 1.005 -3.190 -11.621 1.00 90.81 85 VAL A C 1
ATOM 694 O O . VAL A 1 85 ? 1.171 -3.164 -12.833 1.00 90.81 85 VAL A O 1
ATOM 697 N N . TYR A 1 86 ? 1.622 -2.320 -10.816 1.00 89.06 86 TYR A N 1
ATOM 698 C CA . TYR A 1 86 ? 2.572 -1.335 -11.338 1.00 89.06 86 TYR A CA 1
ATOM 699 C C . TYR A 1 86 ? 3.769 -1.987 -12.053 1.00 89.06 86 TYR A C 1
ATOM 701 O O . TYR A 1 86 ? 4.157 -1.547 -13.135 1.00 89.06 86 TYR A O 1
ATOM 709 N N . VAL A 1 87 ? 4.344 -3.043 -11.469 1.00 86.75 87 VAL A N 1
ATOM 710 C CA . VAL A 1 87 ? 5.437 -3.806 -12.094 1.00 86.75 87 VAL A CA 1
ATOM 711 C C . VAL A 1 87 ? 4.970 -4.477 -13.388 1.00 86.75 87 VAL A C 1
ATOM 713 O O . VAL A 1 87 ? 5.679 -4.412 -14.389 1.00 86.75 87 VAL A O 1
ATOM 716 N N . ASP A 1 88 ? 3.769 -5.048 -13.414 1.00 87.56 88 ASP A N 1
ATOM 717 C CA . ASP A 1 88 ? 3.223 -5.680 -14.619 1.00 87.56 88 ASP A CA 1
ATOM 718 C C . ASP A 1 88 ? 2.993 -4.649 -15.737 1.00 87.56 88 ASP A C 1
ATOM 720 O O . ASP A 1 88 ? 3.376 -4.877 -16.887 1.00 87.56 88 ASP A O 1
ATOM 724 N N . LEU A 1 89 ? 2.466 -3.466 -15.398 1.00 86.19 89 LEU A N 1
ATOM 725 C CA . LEU A 1 89 ? 2.295 -2.357 -16.341 1.00 86.19 89 LEU A CA 1
ATOM 726 C C . LEU A 1 89 ? 3.634 -1.848 -16.900 1.00 86.19 89 LEU A C 1
ATOM 728 O O . LEU A 1 89 ? 3.692 -1.404 -18.049 1.00 86.19 89 LEU A O 1
ATOM 732 N N . LEU A 1 90 ? 4.709 -1.907 -16.110 1.00 84.38 90 LEU A N 1
ATOM 733 C CA . LEU A 1 90 ? 6.058 -1.564 -16.566 1.00 84.38 90 LEU A CA 1
ATOM 734 C C . LEU A 1 90 ? 6.618 -2.571 -17.578 1.00 84.38 90 LEU A C 1
ATOM 736 O O . LEU A 1 90 ? 7.380 -2.166 -18.461 1.00 84.38 90 LEU A O 1
ATOM 740 N N . LEU A 1 91 ? 6.276 -3.854 -17.428 1.00 83.19 91 LEU A N 1
ATOM 741 C CA . LEU A 1 91 ? 6.785 -4.959 -18.246 1.00 83.19 91 LEU A CA 1
ATOM 742 C C . LEU A 1 91 ? 5.977 -5.171 -19.535 1.00 83.19 91 LEU A C 1
ATOM 744 O O . LEU A 1 91 ? 6.528 -5.629 -20.536 1.00 83.19 91 LEU A O 1
ATOM 748 N N . MET A 1 92 ? 4.686 -4.837 -19.534 1.00 84.88 92 MET A N 1
ATOM 749 C CA . MET A 1 92 ? 3.817 -4.984 -20.701 1.00 84.88 92 MET A CA 1
ATOM 750 C C . MET A 1 92 ? 4.180 -3.989 -21.823 1.00 84.88 92 MET A C 1
ATOM 752 O O . MET A 1 92 ? 4.168 -2.780 -21.589 1.00 84.88 92 MET A O 1
ATOM 756 N N . PRO A 1 93 ? 4.416 -4.442 -23.072 1.00 80.19 93 PRO A N 1
ATOM 757 C CA . PRO A 1 93 ? 4.826 -3.567 -24.178 1.00 80.19 93 PRO A CA 1
ATOM 758 C C . PRO A 1 93 ? 3.829 -2.444 -24.500 1.00 80.19 93 PRO A C 1
ATOM 760 O O . PRO A 1 93 ? 4.230 -1.336 -24.856 1.00 80.19 93 PRO A O 1
ATOM 763 N N . SER A 1 94 ? 2.529 -2.717 -24.356 1.00 82.62 94 SER A N 1
ATOM 764 C CA . SER A 1 94 ? 1.444 -1.769 -24.635 1.00 82.62 94 SER A CA 1
ATOM 765 C C . SER A 1 94 ? 1.409 -0.598 -23.650 1.00 82.62 94 SER A C 1
ATOM 767 O O . SER A 1 94 ? 1.115 0.528 -24.046 1.00 82.62 94 SER A O 1
ATOM 769 N N . THR A 1 95 ? 1.741 -0.837 -22.380 1.00 82.69 95 THR A N 1
ATOM 770 C CA . THR A 1 95 ? 1.716 0.167 -21.303 1.00 82.69 95 THR A CA 1
ATOM 771 C C . THR A 1 95 ? 3.095 0.745 -20.999 1.00 82.69 95 THR A C 1
ATOM 773 O O . THR A 1 95 ? 3.193 1.864 -20.491 1.00 82.69 95 THR A O 1
ATOM 776 N N . HIS A 1 96 ? 4.166 0.051 -21.389 1.00 78.00 96 HIS A N 1
ATOM 777 C CA . HIS A 1 96 ? 5.543 0.488 -21.187 1.00 78.00 96 HIS A CA 1
ATOM 778 C C . HIS A 1 96 ? 5.800 1.882 -21.772 1.00 78.00 96 HIS A C 1
ATOM 780 O O . HIS A 1 96 ? 6.354 2.744 -21.093 1.00 78.00 96 HIS A O 1
ATOM 786 N N . ASN A 1 97 ? 5.331 2.147 -22.996 1.00 79.81 97 ASN A N 1
ATOM 787 C CA . ASN A 1 97 ? 5.525 3.443 -23.655 1.00 79.81 97 ASN A CA 1
ATOM 788 C C . ASN A 1 97 ? 4.840 4.607 -22.918 1.00 79.81 97 ASN A C 1
ATOM 790 O O . ASN A 1 97 ? 5.356 5.723 -22.942 1.00 79.81 97 ASN A O 1
ATOM 794 N N . PHE A 1 98 ? 3.733 4.346 -22.215 1.00 79.62 98 PHE A N 1
ATOM 795 C CA . PHE A 1 98 ? 3.045 5.350 -21.399 1.00 79.62 98 PHE A CA 1
ATOM 796 C C . PHE A 1 98 ? 3.758 5.613 -20.069 1.00 79.62 98 PHE A C 1
ATOM 798 O O . PHE A 1 98 ? 3.720 6.735 -19.568 1.00 79.62 98 PHE A O 1
ATOM 805 N N . ILE A 1 99 ? 4.427 4.606 -19.499 1.00 79.06 99 ILE A N 1
ATOM 806 C CA . ILE A 1 99 ? 5.087 4.712 -18.187 1.00 79.06 99 ILE A CA 1
ATOM 807 C C . ILE A 1 99 ? 6.548 5.167 -18.311 1.00 79.06 99 ILE A C 1
ATOM 809 O O . ILE A 1 99 ? 7.074 5.832 -17.416 1.00 79.06 99 ILE A O 1
ATOM 813 N N . LYS A 1 100 ? 7.194 4.906 -19.450 1.00 78.38 100 LYS A N 1
ATOM 814 C CA . LYS A 1 100 ? 8.583 5.285 -19.753 1.00 78.38 100 LYS A CA 1
ATOM 815 C C . LYS A 1 100 ? 8.960 6.739 -19.399 1.00 78.38 100 LYS A C 1
ATOM 817 O O . LYS A 1 100 ? 10.037 6.920 -18.825 1.00 78.38 100 LYS A O 1
ATOM 822 N N . PRO A 1 101 ? 8.115 7.770 -19.626 1.00 80.50 101 PRO A N 1
ATOM 823 C CA . PRO A 1 101 ? 8.420 9.155 -19.241 1.00 80.50 101 PRO A CA 1
ATOM 824 C C . PRO A 1 101 ? 8.562 9.378 -17.726 1.00 80.50 101 PRO A C 1
ATOM 826 O O . PRO A 1 101 ? 9.169 10.362 -17.296 1.00 80.50 101 PRO A O 1
ATOM 829 N N . TYR A 1 102 ? 7.995 8.487 -16.908 1.00 78.31 102 TYR A N 1
ATOM 830 C CA . TYR A 1 102 ? 7.999 8.582 -15.449 1.00 78.31 102 TYR A CA 1
ATOM 831 C C . TYR A 1 102 ? 9.178 7.833 -14.815 1.00 78.31 102 TYR A C 1
ATOM 833 O O . TYR A 1 102 ? 9.619 8.226 -13.739 1.00 78.31 102 TYR A O 1
ATOM 841 N N . ILE A 1 103 ? 9.738 6.822 -15.490 1.00 76.75 103 ILE A N 1
ATOM 842 C CA . ILE A 1 103 ? 10.844 5.986 -14.979 1.00 76.75 103 ILE A CA 1
ATOM 843 C C . ILE A 1 103 ? 12.140 6.795 -14.818 1.00 76.75 103 ILE A C 1
ATOM 845 O O . ILE A 1 103 ? 12.854 6.632 -13.831 1.00 76.75 103 ILE A O 1
ATOM 849 N N . GLY A 1 104 ? 12.435 7.693 -15.765 1.00 71.88 104 GLY A N 1
ATOM 850 C CA . GLY A 1 104 ? 13.704 8.434 -15.810 1.00 71.88 104 GLY A CA 1
ATOM 851 C C . GLY A 1 104 ? 13.892 9.476 -14.700 1.00 71.88 104 GLY A C 1
ATOM 852 O O . GLY A 1 104 ? 14.998 9.972 -14.509 1.00 71.88 104 GLY A O 1
ATOM 853 N N . ASN A 1 105 ? 12.839 9.814 -13.950 1.00 82.12 105 ASN A N 1
ATOM 854 C CA . ASN A 1 105 ? 12.913 10.754 -12.836 1.00 82.12 105 ASN A CA 1
ATOM 855 C C . ASN A 1 105 ? 12.398 10.083 -11.563 1.00 82.12 105 ASN A C 1
ATOM 857 O O . ASN A 1 105 ? 11.219 9.747 -11.465 1.00 82.12 105 ASN A O 1
ATOM 861 N N . LYS A 1 106 ? 13.274 9.957 -10.560 1.00 81.00 106 LYS A N 1
ATOM 862 C CA . LYS A 1 106 ? 12.973 9.308 -9.279 1.00 81.00 106 LYS A CA 1
ATOM 863 C C . LYS A 1 106 ? 11.690 9.839 -8.632 1.00 81.00 106 LYS A C 1
ATOM 865 O O . LYS A 1 106 ? 10.872 9.049 -8.184 1.00 81.00 106 LYS A O 1
ATOM 870 N N . VAL A 1 107 ? 11.479 11.156 -8.645 1.00 85.81 107 VAL A N 1
ATOM 871 C CA . VAL A 1 107 ? 10.294 11.801 -8.054 1.00 85.81 107 VAL A CA 1
ATOM 872 C C . VAL A 1 107 ? 9.023 11.411 -8.810 1.00 85.81 107 VAL A C 1
ATOM 874 O O . VAL A 1 107 ? 8.025 11.042 -8.192 1.00 85.81 107 VAL A O 1
ATOM 877 N N . LYS A 1 108 ? 9.064 11.450 -10.148 1.00 85.31 108 LYS A N 1
ATOM 878 C CA . LYS A 1 108 ? 7.922 11.080 -11.000 1.00 85.31 108 LYS A CA 1
ATOM 879 C C . LYS A 1 108 ? 7.587 9.593 -10.879 1.00 85.31 108 LYS A C 1
ATOM 881 O O . LYS A 1 108 ? 6.413 9.249 -10.779 1.00 85.31 108 LYS A O 1
ATOM 886 N N . ASN A 1 109 ? 8.607 8.739 -10.833 1.00 85.31 109 ASN A N 1
ATOM 887 C 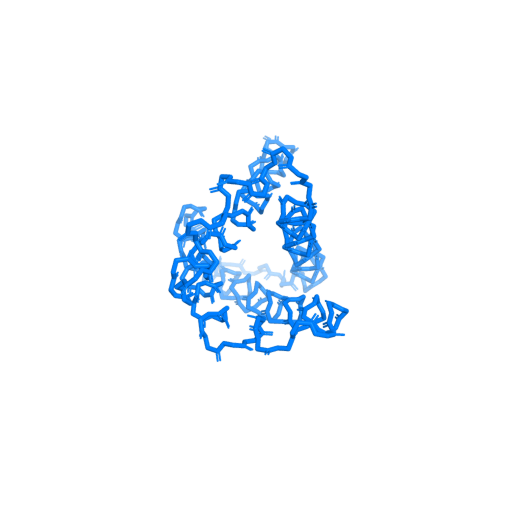CA . ASN A 1 109 ? 8.456 7.302 -10.638 1.00 85.31 109 ASN A CA 1
ATOM 888 C C . ASN A 1 109 ? 7.805 7.003 -9.279 1.00 85.31 109 ASN A C 1
ATOM 890 O O . ASN A 1 109 ? 6.789 6.317 -9.216 1.00 85.31 109 ASN A O 1
ATOM 894 N N . SER A 1 110 ? 8.321 7.597 -8.195 1.00 86.88 110 SER A N 1
ATOM 895 C CA . SER A 1 110 ? 7.740 7.440 -6.857 1.00 86.88 110 SER A CA 1
ATOM 896 C C . SER A 1 110 ? 6.289 7.918 -6.796 1.00 86.88 110 SER A C 1
ATOM 898 O O . SER A 1 110 ? 5.450 7.229 -6.224 1.00 86.88 110 SER A O 1
ATOM 900 N N . ALA A 1 111 ? 5.966 9.055 -7.422 1.00 88.19 111 ALA A N 1
ATOM 901 C CA . ALA A 1 111 ? 4.592 9.551 -7.493 1.00 88.19 111 ALA A CA 1
ATOM 902 C C . ALA A 1 111 ? 3.662 8.598 -8.261 1.00 88.19 111 ALA A C 1
ATOM 904 O O . ALA A 1 111 ? 2.541 8.352 -7.818 1.00 88.19 111 ALA A O 1
ATOM 905 N N . SER A 1 112 ? 4.130 8.038 -9.381 1.00 88.81 112 SER A N 1
ATOM 906 C CA . SER A 1 112 ? 3.367 7.076 -10.183 1.00 88.81 112 SER A CA 1
ATOM 907 C C . SER A 1 112 ? 3.058 5.805 -9.388 1.00 88.81 112 SER A C 1
ATOM 909 O O . SER A 1 112 ? 1.890 5.433 -9.266 1.00 88.81 112 SER A O 1
ATOM 911 N N . ILE A 1 113 ? 4.075 5.212 -8.750 1.00 89.62 113 ILE A N 1
ATOM 912 C CA . ILE A 1 113 ? 3.916 4.029 -7.891 1.00 89.62 113 ILE A CA 1
ATOM 913 C C . ILE A 1 113 ? 2.913 4.317 -6.768 1.00 89.62 113 ILE A C 1
ATOM 915 O O . ILE A 1 113 ? 1.965 3.554 -6.574 1.00 89.62 113 ILE A O 1
ATOM 919 N N . SER A 1 114 ? 3.084 5.433 -6.051 1.00 91.75 114 SER A N 1
ATOM 920 C CA . SER A 1 114 ? 2.174 5.824 -4.970 1.00 91.75 114 SER A CA 1
ATOM 921 C C . SER A 1 114 ? 0.741 6.002 -5.449 1.00 91.75 114 SER A C 1
ATOM 923 O O . SER A 1 114 ? -0.180 5.624 -4.732 1.00 91.75 114 SER A O 1
ATOM 925 N N . CYS A 1 115 ? 0.538 6.563 -6.642 1.00 91.75 115 CYS A N 1
ATOM 926 C CA . CYS A 1 115 ? -0.790 6.773 -7.210 1.00 91.75 115 CYS A CA 1
ATOM 927 C C . CYS A 1 115 ? -1.486 5.440 -7.513 1.00 91.75 115 CYS A C 1
ATOM 929 O O . CYS A 1 115 ? -2.632 5.241 -7.108 1.00 91.75 115 CYS A O 1
ATOM 931 N N . VAL A 1 116 ? -0.776 4.496 -8.142 1.00 92.00 116 VAL A N 1
ATOM 932 C CA . VAL A 1 116 ? -1.320 3.159 -8.433 1.00 92.00 116 VAL A CA 1
ATOM 933 C C . VAL A 1 116 ? -1.665 2.428 -7.138 1.00 92.00 116 VAL A C 1
ATOM 935 O O . VAL A 1 116 ? -2.780 1.934 -6.987 1.00 92.00 116 VAL A O 1
ATOM 938 N N . ILE A 1 117 ? -0.760 2.416 -6.159 1.00 92.88 117 ILE A N 1
ATOM 939 C CA . ILE A 1 117 ? -1.020 1.782 -4.859 1.00 92.88 117 ILE A CA 1
ATOM 940 C C . ILE A 1 117 ? -2.218 2.434 -4.158 1.00 92.88 117 ILE A C 1
ATOM 942 O O . ILE A 1 117 ? -3.100 1.733 -3.656 1.00 92.88 117 ILE A O 1
ATOM 946 N N . LEU A 1 118 ? -2.274 3.769 -4.138 1.00 94.19 118 LEU A N 1
ATOM 947 C CA . LEU A 1 118 ? -3.367 4.505 -3.511 1.00 94.19 118 LEU A CA 1
ATOM 948 C C . LEU A 1 118 ? -4.706 4.191 -4.178 1.00 94.19 118 LEU A C 1
ATOM 950 O O . LEU A 1 118 ? -5.700 4.063 -3.467 1.00 94.19 118 LEU A O 1
ATOM 954 N N . PHE A 1 119 ? -4.746 4.047 -5.504 1.00 93.94 119 PHE A N 1
ATOM 955 C CA . PHE A 1 119 ? -5.959 3.679 -6.228 1.00 93.94 119 PHE A CA 1
ATOM 956 C C . PHE A 1 119 ? -6.522 2.344 -5.721 1.00 93.94 119 PHE A C 1
ATOM 958 O O . PHE A 1 119 ? -7.670 2.297 -5.279 1.00 93.94 119 PHE A O 1
ATOM 965 N N . PHE A 1 120 ? -5.699 1.291 -5.668 1.00 93.06 120 PHE A N 1
ATOM 966 C CA . PHE A 1 120 ? -6.129 -0.025 -5.176 1.00 93.06 120 PHE A CA 1
ATOM 967 C C . PHE A 1 120 ? -6.572 0.006 -3.710 1.00 93.06 120 PHE A C 1
ATOM 969 O O . PHE A 1 120 ? -7.624 -0.537 -3.363 1.00 93.06 120 PHE A O 1
ATOM 976 N N . VAL A 1 121 ? -5.813 0.685 -2.847 1.00 91.62 121 VAL A N 1
ATOM 977 C CA . VAL A 1 121 ? -6.165 0.818 -1.425 1.00 91.62 121 VAL A CA 1
ATOM 978 C C . VAL A 1 121 ? -7.458 1.621 -1.239 1.00 91.62 121 VAL A C 1
ATOM 980 O O . VAL A 1 121 ? -8.297 1.256 -0.416 1.00 91.62 121 VAL A O 1
ATOM 983 N N . SER A 1 122 ? -7.662 2.684 -2.019 1.00 91.44 122 SER A N 1
ATOM 984 C CA . SER A 1 122 ? -8.867 3.521 -1.946 1.00 91.44 122 SER A CA 1
ATOM 985 C C . SER A 1 122 ? -10.107 2.757 -2.391 1.00 91.44 122 SER A C 1
ATOM 987 O O . SER A 1 122 ? -11.119 2.790 -1.691 1.00 91.44 122 SER A O 1
ATOM 989 N N . VAL A 1 123 ? -10.016 2.030 -3.510 1.00 91.69 123 VAL A N 1
ATOM 990 C CA . VAL A 1 123 ? -11.091 1.152 -3.991 1.00 91.69 123 VAL A CA 1
ATOM 991 C C . VAL A 1 123 ? -11.454 0.140 -2.907 1.00 91.69 123 VAL A C 1
ATOM 993 O O . VAL A 1 123 ? -12.621 0.040 -2.535 1.00 91.69 123 VAL A O 1
ATOM 996 N N . PHE A 1 124 ? -10.464 -0.533 -2.317 1.00 91.50 124 PHE A N 1
ATOM 997 C CA . PHE A 1 124 ? -10.703 -1.493 -1.241 1.00 91.50 124 PHE A CA 1
ATOM 998 C C . PHE A 1 124 ? -11.406 -0.872 -0.022 1.00 91.50 124 PHE A C 1
ATOM 1000 O O . PHE A 1 124 ? -12.387 -1.425 0.476 1.00 91.50 124 PHE A O 1
ATOM 1007 N N . ILE A 1 125 ? -10.947 0.294 0.445 1.00 87.31 125 ILE A N 1
ATOM 1008 C CA . ILE A 1 125 ? -11.545 0.983 1.599 1.00 87.31 125 ILE A CA 1
ATOM 1009 C C . ILE A 1 125 ? -12.991 1.403 1.309 1.00 87.31 125 ILE A C 1
ATOM 1011 O O . ILE A 1 125 ? -13.851 1.272 2.184 1.00 87.31 125 ILE A O 1
ATOM 1015 N N . LEU A 1 126 ? -13.272 1.899 0.101 1.00 88.56 126 LEU A N 1
ATOM 1016 C CA . LEU A 1 126 ? -14.625 2.280 -0.308 1.00 88.56 126 LEU A CA 1
ATOM 1017 C C . LEU A 1 126 ? -15.551 1.063 -0.373 1.00 88.56 126 LEU A C 1
ATOM 1019 O O . LEU A 1 126 ? -16.627 1.102 0.221 1.00 88.56 126 LEU A O 1
ATOM 1023 N N . PHE A 1 127 ? -15.115 -0.031 -1.003 1.00 89.44 127 PHE A N 1
ATOM 1024 C CA . PHE A 1 127 ? -15.880 -1.280 -1.050 1.00 89.44 127 PHE A CA 1
ATOM 1025 C C . PHE A 1 127 ? -16.172 -1.826 0.345 1.00 89.44 127 PHE A C 1
ATOM 1027 O O . PHE A 1 127 ? -17.316 -2.153 0.653 1.00 89.44 127 PHE A O 1
ATOM 1034 N N . LYS A 1 128 ? -15.162 -1.862 1.220 1.00 85.50 128 LYS A N 1
ATOM 1035 C CA . LYS A 1 128 ? -15.344 -2.292 2.608 1.00 85.50 128 LYS A CA 1
ATOM 1036 C C . LYS A 1 128 ? -16.391 -1.440 3.319 1.00 85.50 128 LYS A C 1
ATOM 1038 O O . LYS A 1 128 ? -17.268 -1.989 3.974 1.00 85.50 128 LYS A O 1
ATOM 1043 N N . LYS A 1 129 ? -16.333 -0.114 3.149 1.00 83.94 129 LYS A N 1
ATOM 1044 C CA . LYS A 1 129 ? -17.292 0.813 3.759 1.00 83.94 129 LYS A CA 1
ATOM 1045 C C . LYS A 1 129 ? -18.721 0.574 3.268 1.00 83.94 129 LYS A C 1
ATOM 1047 O O . LYS A 1 129 ? -19.625 0.639 4.090 1.00 83.94 129 LYS A O 1
ATOM 1052 N N . ILE A 1 130 ? -18.908 0.287 1.977 1.00 85.06 130 ILE A N 1
ATOM 1053 C CA . ILE A 1 130 ? -20.219 -0.040 1.392 1.00 85.06 130 ILE A CA 1
ATOM 1054 C C . ILE A 1 130 ? -20.782 -1.330 2.002 1.00 85.06 130 ILE A C 1
ATOM 1056 O O . ILE A 1 130 ? -21.954 -1.367 2.338 1.00 85.06 130 ILE A O 1
ATOM 1060 N N . ILE A 1 131 ? -19.952 -2.362 2.184 1.00 81.00 131 ILE A N 1
ATOM 1061 C CA . ILE A 1 131 ? -20.385 -3.659 2.737 1.00 81.00 131 ILE A CA 1
ATOM 1062 C C . ILE A 1 131 ? -20.733 -3.560 4.232 1.00 81.00 131 ILE A C 1
ATOM 1064 O O . ILE A 1 131 ? -21.595 -4.285 4.715 1.00 81.00 131 ILE A O 1
ATOM 1068 N N . THR A 1 132 ? -20.040 -2.699 4.981 1.00 73.50 132 THR A N 1
ATOM 1069 C CA . THR A 1 132 ? -20.256 -2.528 6.431 1.00 73.50 132 THR A CA 1
ATOM 1070 C C . THR A 1 132 ? -21.302 -1.471 6.803 1.00 73.50 132 THR A C 1
ATOM 1072 O O . THR A 1 132 ? -21.538 -1.278 7.997 1.00 73.50 132 THR A O 1
ATOM 1075 N N . SER A 1 133 ? -21.843 -0.736 5.824 1.00 58.31 133 SER A N 1
ATOM 1076 C CA . SER A 1 133 ? -22.874 0.296 6.020 1.00 58.31 133 SER A CA 1
ATOM 1077 C C . SER A 1 133 ? -24.273 -0.284 5.909 1.00 58.31 133 SER A C 1
ATOM 1079 O O . SER A 1 133 ? -25.166 0.373 6.488 1.00 58.31 133 SER A O 1
#

Organism: NCBI:txid1561972

Radius of gyration: 16.17 Å; Cα contacts (8 Å, |Δi|>4): 98; chains: 1; bounding box: 40×22×53 Å